Protein AF-A0A1D2J6F0-F1 (afdb_monomer_lite)

Structure (mmCIF, N/CA/C/O backbone):
data_AF-A0A1D2J6F0-F1
#
_entry.id   AF-A0A1D2J6F0-F1
#
loop_
_atom_site.group_PDB
_atom_site.id
_atom_site.type_symbol
_atom_site.label_atom_id
_atom_site.label_alt_id
_atom_site.label_comp_id
_atom_site.label_asym_id
_atom_site.label_entity_id
_atom_site.label_seq_id
_atom_site.pdbx_PDB_ins_code
_atom_site.Cartn_x
_atom_site.Cartn_y
_atom_site.Cartn_z
_atom_site.occupancy
_atom_site.B_iso_or_equiv
_atom_site.auth_seq_id
_atom_site.auth_comp_id
_atom_site.auth_asym_id
_atom_site.auth_atom_id
_atom_site.pdbx_PDB_model_num
ATOM 1 N N . MET A 1 1 ? 64.334 -8.438 -67.319 1.00 46.44 1 MET A N 1
ATOM 2 C CA . MET A 1 1 ? 63.685 -8.018 -66.059 1.00 46.44 1 MET A CA 1
ATOM 3 C C . MET A 1 1 ? 62.854 -6.782 -66.355 1.00 46.44 1 MET A C 1
ATOM 5 O O . MET A 1 1 ? 63.457 -5.747 -66.581 1.00 46.44 1 MET A O 1
ATOM 9 N N . ALA A 1 2 ? 61.527 -6.914 -66.446 1.00 45.44 2 ALA A N 1
ATOM 10 C CA . ALA A 1 2 ? 60.545 -5.828 -66.299 1.00 45.44 2 ALA A CA 1
ATOM 11 C C . ALA A 1 2 ? 59.140 -6.418 -66.525 1.00 45.44 2 ALA A C 1
ATOM 13 O O . ALA A 1 2 ? 58.622 -6.382 -67.635 1.00 45.44 2 ALA A O 1
ATOM 14 N N . ASN A 1 3 ? 58.546 -7.018 -65.487 1.00 43.53 3 ASN A N 1
ATOM 15 C CA . ASN A 1 3 ? 57.115 -7.324 -65.503 1.00 43.53 3 ASN A CA 1
ATOM 16 C C . ASN A 1 3 ? 56.372 -6.041 -65.131 1.00 43.53 3 ASN A C 1
ATOM 18 O O . ASN A 1 3 ? 56.341 -5.643 -63.968 1.00 43.53 3 ASN A O 1
ATOM 22 N N . SER A 1 4 ? 55.797 -5.387 -66.131 1.00 53.38 4 SER A N 1
ATOM 23 C CA . SER A 1 4 ? 54.857 -4.286 -65.970 1.00 53.38 4 SER A CA 1
ATOM 24 C C . SER A 1 4 ? 53.501 -4.828 -65.503 1.00 53.38 4 SER A C 1
ATOM 26 O O . SER A 1 4 ? 52.587 -4.996 -66.306 1.00 53.38 4 SER A O 1
ATOM 28 N N . ASN A 1 5 ? 53.368 -5.117 -64.207 1.00 62.22 5 ASN A N 1
ATOM 29 C CA . ASN A 1 5 ? 52.061 -5.305 -63.575 1.00 62.22 5 ASN A CA 1
ATOM 30 C C . ASN A 1 5 ? 51.515 -3.923 -63.196 1.00 62.22 5 ASN A C 1
ATOM 32 O O . ASN A 1 5 ? 51.721 -3.442 -62.084 1.00 62.22 5 ASN A O 1
ATOM 36 N N . SER A 1 6 ? 50.870 -3.257 -64.156 1.00 55.75 6 SER A N 1
ATOM 37 C CA . SER A 1 6 ? 50.065 -2.067 -63.869 1.00 55.75 6 SER A CA 1
ATOM 38 C C . SER A 1 6 ? 48.822 -2.516 -63.089 1.00 55.75 6 SER A C 1
ATOM 40 O O . SER A 1 6 ? 48.123 -3.407 -63.580 1.00 55.75 6 SER A O 1
ATOM 42 N N . PRO A 1 7 ? 48.551 -1.990 -61.881 1.00 64.50 7 PRO A N 1
ATOM 43 C CA . PRO A 1 7 ? 47.378 -2.392 -61.119 1.00 64.50 7 PRO A CA 1
ATOM 44 C C . PRO A 1 7 ? 46.103 -1.981 -61.862 1.00 64.50 7 PRO A C 1
ATOM 46 O O . PRO A 1 7 ? 46.003 -0.876 -62.398 1.00 64.50 7 PRO A O 1
ATOM 49 N N . ASP A 1 8 ? 45.123 -2.882 -61.908 1.00 75.81 8 ASP A N 1
ATOM 50 C CA . ASP A 1 8 ? 43.825 -2.611 -62.518 1.00 75.81 8 ASP A CA 1
ATOM 51 C C . ASP A 1 8 ? 43.014 -1.674 -61.609 1.00 75.81 8 ASP A C 1
ATOM 53 O O . ASP A 1 8 ? 42.284 -2.088 -60.708 1.00 75.81 8 ASP A O 1
ATOM 57 N N . TYR A 1 9 ? 43.190 -0.371 -61.824 1.00 71.88 9 TYR A N 1
ATOM 58 C CA . TYR A 1 9 ? 42.546 0.689 -61.048 1.00 71.88 9 TYR A CA 1
ATOM 59 C C . TYR A 1 9 ? 41.012 0.625 -61.076 1.00 71.88 9 TYR A C 1
ATOM 61 O O . TYR A 1 9 ? 40.372 1.118 -60.147 1.00 71.88 9 TYR A O 1
ATOM 69 N N . ARG A 1 10 ? 40.404 0.002 -62.098 1.00 73.00 10 ARG A N 1
ATOM 70 C CA . ARG A 1 10 ? 38.947 -0.201 -62.132 1.00 73.00 10 ARG A CA 1
ATOM 71 C C . ARG A 1 10 ? 38.509 -1.265 -61.134 1.00 73.00 10 ARG A C 1
ATOM 73 O O . ARG A 1 10 ? 37.523 -1.051 -60.435 1.00 73.00 10 ARG A O 1
ATOM 80 N N . ALA A 1 11 ? 39.260 -2.359 -61.029 1.00 78.31 11 ALA A N 1
ATOM 81 C CA . ALA A 1 11 ? 39.000 -3.408 -60.048 1.00 78.31 11 ALA A CA 1
ATOM 82 C C . ALA A 1 11 ? 39.156 -2.886 -58.608 1.00 78.31 11 ALA A C 1
ATOM 84 O O . ALA A 1 11 ? 38.308 -3.149 -57.761 1.00 78.31 11 ALA A O 1
ATOM 85 N N . LEU A 1 12 ? 40.179 -2.062 -58.354 1.00 76.56 12 LEU A N 1
ATOM 86 C CA . LEU A 1 12 ? 40.399 -1.433 -57.045 1.00 76.56 12 LEU A CA 1
ATOM 87 C C . LEU A 1 12 ? 39.290 -0.437 -56.661 1.00 76.56 12 LEU A C 1
ATOM 89 O O . LEU A 1 12 ? 38.902 -0.371 -55.499 1.00 76.56 12 LEU A O 1
ATOM 93 N N . SER A 1 13 ? 38.760 0.322 -57.625 1.00 74.44 13 SER A N 1
ATOM 94 C CA . SER A 1 13 ? 37.656 1.262 -57.380 1.00 74.44 13 SER A CA 1
ATOM 95 C C . SER A 1 13 ? 36.335 0.552 -57.069 1.00 74.44 13 SER A C 1
ATOM 97 O O . SER A 1 13 ? 35.588 1.022 -56.216 1.00 74.44 13 SER A O 1
ATOM 99 N N . LEU A 1 14 ? 36.051 -0.565 -57.746 1.00 79.69 14 LEU A N 1
ATOM 100 C CA . LEU A 1 14 ? 34.869 -1.394 -57.485 1.00 79.69 14 LEU A CA 1
ATOM 101 C C . LEU A 1 14 ? 34.936 -2.030 -56.093 1.00 79.69 14 LEU A C 1
ATOM 103 O O . LEU A 1 14 ? 33.969 -1.959 -55.341 1.00 79.69 14 LEU A O 1
ATOM 107 N N . GLN A 1 15 ? 36.103 -2.559 -55.718 1.00 81.50 15 GLN A N 1
ATOM 108 C CA . GLN A 1 15 ? 36.316 -3.125 -54.389 1.00 81.50 15 GLN A CA 1
ATOM 109 C C . GLN A 1 15 ? 36.139 -2.069 -53.282 1.00 81.50 15 GLN A C 1
ATOM 111 O O . GLN A 1 15 ? 35.498 -2.336 -52.269 1.00 81.50 15 GLN A O 1
ATOM 116 N N . ALA A 1 16 ? 36.631 -0.843 -53.492 1.00 81.81 16 ALA A N 1
ATOM 117 C CA . ALA A 1 16 ? 36.462 0.254 -52.538 1.00 81.81 16 ALA A CA 1
ATOM 118 C C . ALA A 1 16 ? 34.993 0.700 -52.374 1.00 81.81 16 ALA A C 1
ATOM 120 O O . ALA A 1 16 ? 34.581 1.050 -51.269 1.00 81.81 16 ALA A O 1
ATOM 121 N N . GLU A 1 17 ? 34.184 0.680 -53.440 1.00 82.19 17 GLU A N 1
ATOM 122 C CA . GLU A 1 17 ? 32.743 0.972 -53.357 1.00 82.19 17 GLU A CA 1
ATOM 123 C C . GLU A 1 17 ? 31.963 -0.123 -52.622 1.00 82.19 17 GLU A C 1
ATOM 125 O O . GLU A 1 17 ? 31.051 0.183 -51.852 1.00 82.19 17 GLU A O 1
ATOM 130 N N . GLU A 1 18 ? 32.311 -1.391 -52.842 1.00 86.25 18 GLU A N 1
ATOM 131 C CA . GLU A 1 18 ? 31.702 -2.524 -52.139 1.00 86.25 18 GLU A CA 1
ATOM 132 C C . GLU A 1 18 ? 32.041 -2.499 -50.644 1.00 86.25 18 GLU A C 1
ATOM 134 O O . GLU A 1 18 ? 31.147 -2.634 -49.806 1.00 86.25 18 GLU A O 1
ATOM 139 N N . GLU A 1 19 ? 33.301 -2.222 -50.299 1.00 84.62 19 GLU A N 1
ATOM 140 C CA . GLU A 1 19 ? 33.740 -2.030 -48.913 1.00 84.62 19 GLU A CA 1
ATOM 141 C C . GLU A 1 19 ? 33.027 -0.841 -48.250 1.00 84.62 19 GLU A C 1
ATOM 143 O O . GLU A 1 19 ? 32.614 -0.932 -47.091 1.00 84.62 19 GLU 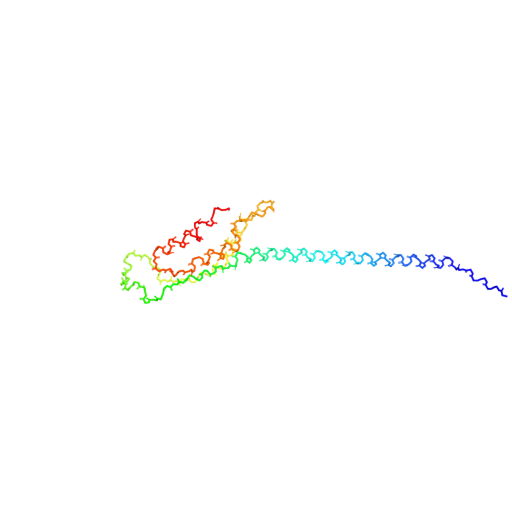A O 1
ATOM 148 N N . TRP A 1 20 ? 32.815 0.256 -48.984 1.00 81.81 20 TRP A N 1
ATOM 149 C CA . TRP A 1 20 ? 32.098 1.424 -48.472 1.00 81.81 20 TRP A CA 1
ATOM 150 C C . TRP A 1 20 ? 30.614 1.135 -48.222 1.00 81.81 20 TRP A C 1
ATOM 152 O O . TRP A 1 20 ? 30.085 1.508 -47.174 1.00 81.81 20 TRP A O 1
ATOM 162 N N . LYS A 1 21 ? 29.950 0.413 -49.134 1.00 86.88 21 LYS A N 1
ATOM 163 C CA . LYS A 1 21 ? 28.554 -0.016 -48.958 1.00 86.88 21 LYS A CA 1
ATOM 164 C C . LYS A 1 21 ? 28.397 -0.961 -47.773 1.00 86.88 21 LYS A C 1
ATOM 166 O O . LYS A 1 21 ? 27.508 -0.753 -46.951 1.00 86.88 21 LYS A O 1
ATOM 171 N N . HIS A 1 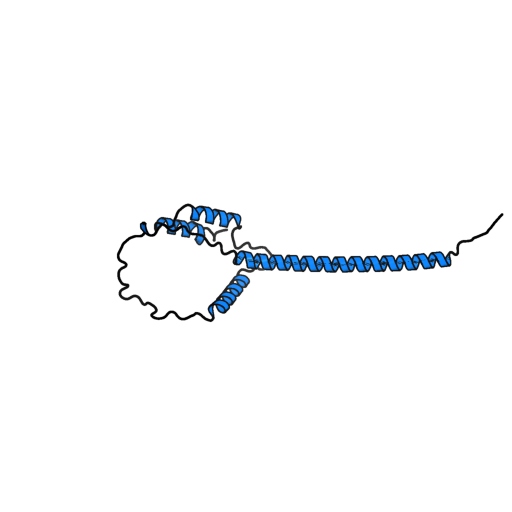22 ? 29.292 -1.937 -47.624 1.00 84.06 22 HIS A N 1
ATOM 172 C CA . HIS A 1 22 ? 29.269 -2.824 -46.463 1.00 84.06 22 HIS A CA 1
ATOM 173 C C . HIS A 1 22 ? 29.545 -2.084 -45.152 1.00 84.06 22 HIS A C 1
ATOM 175 O O . HIS A 1 22 ? 28.887 -2.356 -44.149 1.00 84.06 22 HIS A O 1
ATOM 181 N N . ALA A 1 23 ? 30.461 -1.113 -45.141 1.00 86.06 23 ALA A N 1
ATOM 182 C CA . ALA A 1 23 ? 30.698 -0.280 -43.966 1.00 86.06 23 ALA A CA 1
ATOM 183 C C . ALA A 1 23 ? 29.476 0.590 -43.611 1.00 86.06 23 ALA A C 1
ATOM 185 O O . ALA A 1 23 ? 29.160 0.758 -42.430 1.00 86.06 23 ALA A O 1
ATOM 186 N N . GLU A 1 24 ? 28.759 1.121 -44.607 1.00 90.25 24 GLU A N 1
ATOM 187 C CA . GLU A 1 24 ? 27.529 1.887 -44.385 1.00 90.25 24 GLU A CA 1
ATOM 188 C C . GLU A 1 24 ? 26.389 1.006 -43.847 1.00 90.25 24 GLU A C 1
ATOM 190 O O . GLU A 1 24 ? 25.706 1.403 -42.899 1.00 90.25 24 GLU A O 1
ATOM 195 N N . GLU A 1 25 ? 26.209 -0.199 -44.391 1.00 89.75 25 GLU A N 1
ATOM 196 C CA . GLU A 1 25 ? 25.213 -1.173 -43.923 1.00 89.75 25 GLU A CA 1
ATOM 197 C C . GLU A 1 25 ? 25.487 -1.624 -42.483 1.00 89.75 25 GLU A C 1
ATOM 199 O O . GLU A 1 25 ? 24.577 -1.624 -41.652 1.00 89.75 25 GLU A O 1
ATOM 204 N N . GLN A 1 26 ? 26.749 -1.919 -42.154 1.00 87.38 26 GLN A N 1
ATOM 205 C CA . GLN A 1 26 ? 27.178 -2.242 -40.788 1.00 87.38 26 GLN A CA 1
ATOM 206 C C . GLN A 1 26 ? 26.886 -1.088 -39.822 1.00 87.38 26 GLN A C 1
ATOM 208 O O . GLN A 1 26 ? 26.387 -1.304 -38.716 1.00 87.38 26 GLN A O 1
ATOM 213 N N . ARG A 1 27 ? 27.136 0.158 -40.248 1.00 88.88 27 ARG A N 1
ATOM 214 C CA . ARG A 1 27 ? 26.847 1.346 -39.436 1.00 88.88 27 ARG A CA 1
ATOM 215 C C . ARG A 1 27 ? 25.348 1.523 -39.201 1.00 88.88 27 ARG A C 1
ATOM 217 O O . ARG A 1 27 ? 24.955 1.789 -38.068 1.00 88.88 27 ARG A O 1
ATOM 224 N N . ARG A 1 28 ? 24.513 1.333 -40.229 1.00 90.31 28 ARG A N 1
ATOM 225 C CA . ARG A 1 28 ? 23.046 1.395 -40.093 1.00 90.31 28 ARG A CA 1
ATOM 226 C C . ARG A 1 28 ? 22.518 0.318 -39.151 1.00 90.31 28 ARG A C 1
ATOM 228 O O . ARG A 1 28 ? 21.686 0.620 -38.303 1.00 90.31 28 ARG A O 1
ATOM 235 N N . HIS A 1 29 ? 23.031 -0.906 -39.253 1.00 87.75 29 HIS A N 1
ATOM 236 C CA . HIS A 1 29 ? 22.629 -1.994 -38.364 1.00 87.75 29 HIS A CA 1
ATOM 237 C C . HIS A 1 29 ? 23.040 -1.718 -36.908 1.00 87.75 29 HIS A C 1
ATOM 239 O O . HIS A 1 29 ? 22.264 -1.961 -35.985 1.00 87.75 29 HIS A O 1
ATOM 245 N N . ALA A 1 30 ? 24.238 -1.169 -36.686 1.00 87.44 30 ALA A N 1
ATOM 246 C CA . ALA A 1 30 ? 24.692 -0.776 -35.353 1.00 87.44 30 ALA A CA 1
ATOM 247 C C . ALA A 1 30 ? 23.843 0.363 -34.757 1.00 87.44 30 ALA A C 1
ATOM 249 O O . ALA A 1 30 ? 23.527 0.342 -33.567 1.00 87.44 30 ALA A O 1
ATOM 250 N N . GLU A 1 31 ? 23.445 1.339 -35.574 1.00 91.75 31 GLU A N 1
ATOM 251 C CA . GLU A 1 31 ? 22.586 2.450 -35.157 1.00 91.75 31 GLU A CA 1
ATOM 252 C C . GLU A 1 31 ? 21.160 1.985 -34.825 1.00 91.75 31 GLU A C 1
ATOM 254 O O . GLU A 1 31 ? 20.579 2.418 -33.828 1.00 91.75 31 GLU A O 1
ATOM 259 N N . GLU A 1 32 ? 20.606 1.056 -35.606 1.00 90.88 32 GLU A N 1
ATOM 260 C CA . GLU A 1 32 ? 19.272 0.512 -35.357 1.00 90.88 32 GLU A CA 1
ATOM 261 C C . GLU A 1 32 ? 19.228 -0.346 -34.082 1.00 90.88 32 GLU A C 1
ATOM 263 O O . GLU A 1 32 ? 18.306 -0.205 -33.275 1.00 90.88 32 GLU A O 1
ATOM 268 N N . GLU A 1 33 ? 20.255 -1.165 -33.844 1.00 88.00 33 GLU A N 1
ATOM 269 C CA . GLU A 1 33 ? 20.414 -1.914 -32.593 1.00 88.00 33 GLU A CA 1
ATOM 270 C C . GLU A 1 33 ? 20.601 -0.979 -31.391 1.00 88.00 33 GLU A C 1
ATOM 272 O O . GLU A 1 33 ? 19.993 -1.192 -30.339 1.00 88.00 33 GLU A O 1
ATOM 277 N N . HIS A 1 34 ? 21.371 0.105 -31.547 1.00 88.19 34 HIS A N 1
ATOM 278 C CA . HIS A 1 34 ? 21.510 1.120 -30.504 1.00 88.19 34 HIS A CA 1
ATOM 279 C C . HIS A 1 34 ? 20.164 1.784 -30.184 1.00 88.19 34 HIS A C 1
ATOM 281 O O . HIS A 1 34 ? 19.810 1.918 -29.012 1.00 88.19 34 HIS A O 1
ATOM 287 N N . ARG A 1 35 ? 19.375 2.145 -31.205 1.00 89.62 35 ARG A N 1
ATOM 288 C CA . ARG A 1 35 ? 18.041 2.733 -31.017 1.00 89.62 35 ARG A CA 1
ATOM 289 C C . ARG A 1 35 ? 17.099 1.770 -30.294 1.00 89.62 35 ARG A C 1
ATOM 291 O O . ARG A 1 35 ? 16.451 2.170 -29.330 1.00 89.62 35 ARG A O 1
ATOM 298 N N . ARG A 1 36 ? 17.070 0.493 -30.691 1.00 86.12 36 ARG A N 1
ATOM 299 C CA . ARG A 1 36 ? 16.262 -0.546 -30.024 1.00 86.12 36 ARG A CA 1
ATOM 300 C C . ARG A 1 36 ? 16.688 -0.757 -28.572 1.00 86.12 36 ARG A C 1
ATOM 302 O O . ARG A 1 36 ? 15.838 -0.892 -27.693 1.00 86.12 36 ARG A O 1
ATOM 309 N N . ALA A 1 37 ? 17.991 -0.744 -28.297 1.00 85.62 37 ALA A N 1
ATOM 310 C CA . ALA A 1 37 ? 18.512 -0.846 -26.939 1.00 85.62 37 ALA A CA 1
ATOM 311 C C . ALA A 1 37 ? 18.141 0.377 -26.082 1.00 85.62 37 ALA A C 1
ATOM 313 O O . ALA A 1 37 ? 17.827 0.229 -24.898 1.00 85.62 37 ALA A O 1
ATOM 314 N N . GLU A 1 38 ? 18.146 1.579 -26.662 1.00 87.94 38 GLU A N 1
ATOM 315 C CA . GLU A 1 38 ? 17.749 2.807 -25.975 1.00 87.94 38 GLU A CA 1
ATOM 316 C C . GLU A 1 38 ? 16.242 2.838 -25.684 1.00 87.94 38 GLU A C 1
ATOM 318 O O . GLU A 1 38 ? 15.842 3.122 -24.555 1.00 87.94 38 GLU A O 1
ATOM 323 N N . GLU A 1 39 ? 15.401 2.465 -26.650 1.00 84.88 39 GLU A N 1
ATOM 324 C CA . GLU A 1 39 ? 13.952 2.310 -26.466 1.00 84.88 39 GLU A CA 1
ATOM 325 C C . GLU A 1 39 ? 13.634 1.246 -25.407 1.00 84.88 39 GLU A C 1
ATOM 327 O O . GLU A 1 39 ? 12.837 1.488 -24.500 1.00 84.88 39 GLU A O 1
ATOM 332 N N . GLY A 1 40 ? 14.324 0.101 -25.441 1.00 82.25 40 GLY A N 1
ATOM 333 C CA . GLY A 1 40 ? 14.213 -0.937 -24.416 1.00 82.25 40 GLY A CA 1
ATOM 334 C C . GLY A 1 40 ? 14.630 -0.445 -23.027 1.00 82.25 40 GLY A C 1
ATOM 335 O O . GLY A 1 40 ? 13.969 -0.753 -22.032 1.00 82.25 40 GLY A O 1
ATOM 336 N N . ARG A 1 41 ? 15.685 0.376 -22.937 1.00 80.50 41 ARG A N 1
ATOM 337 C CA . ARG A 1 41 ? 16.094 1.027 -21.682 1.00 80.50 41 ARG A CA 1
ATOM 338 C C . ARG A 1 41 ? 15.046 2.014 -21.184 1.00 80.50 41 ARG A C 1
ATOM 340 O O . ARG A 1 41 ? 14.736 1.964 -19.996 1.00 80.50 41 ARG A O 1
ATOM 347 N N . ARG A 1 42 ? 14.477 2.843 -22.063 1.00 76.81 42 ARG A N 1
ATOM 348 C CA . ARG A 1 42 ? 13.403 3.790 -21.723 1.00 76.81 42 ARG A CA 1
ATOM 349 C C . ARG A 1 42 ? 12.162 3.056 -21.224 1.00 76.81 42 ARG A C 1
ATOM 351 O O . ARG A 1 42 ? 11.680 3.381 -20.146 1.00 76.81 42 ARG A O 1
ATOM 358 N N . HIS A 1 43 ? 11.720 2.002 -21.909 1.00 67.81 43 HIS A N 1
ATOM 359 C CA . HIS A 1 43 ? 10.597 1.174 -21.457 1.00 67.81 43 HIS A CA 1
ATOM 360 C C . HIS A 1 43 ? 10.883 0.454 -20.132 1.00 67.81 43 HIS A C 1
ATOM 362 O O . HIS A 1 43 ? 10.011 0.384 -19.268 1.00 67.81 43 HIS A O 1
ATOM 368 N N . ALA A 1 44 ? 12.101 -0.052 -19.921 1.00 67.81 44 ALA A N 1
ATOM 369 C CA . ALA A 1 44 ? 12.483 -0.677 -18.655 1.00 67.81 44 ALA A CA 1
ATOM 370 C C . ALA A 1 44 ? 12.599 0.340 -17.506 1.00 67.81 44 ALA A C 1
ATOM 372 O O . ALA A 1 44 ? 12.307 0.026 -16.353 1.00 67.81 44 ALA A O 1
ATOM 373 N N . GLU A 1 45 ? 13.058 1.557 -17.781 1.00 68.88 45 GLU A N 1
ATOM 374 C CA . GLU A 1 45 ? 13.120 2.649 -16.810 1.00 68.88 45 GLU A CA 1
ATOM 375 C C . GLU A 1 45 ? 11.726 3.174 -16.465 1.00 68.88 45 GLU A C 1
ATOM 377 O O . GLU A 1 45 ? 11.403 3.318 -15.288 1.00 68.88 45 GLU A O 1
ATOM 382 N N . GLU A 1 46 ? 10.865 3.347 -17.462 1.00 61.75 46 GLU A N 1
ATOM 383 C CA . GLU A 1 46 ? 9.470 3.720 -17.286 1.00 61.75 46 GLU A CA 1
ATOM 384 C C . GLU A 1 46 ? 8.692 2.628 -16.542 1.00 61.75 46 GLU A C 1
ATOM 386 O O . GLU A 1 46 ? 7.995 2.932 -15.575 1.00 61.75 46 GLU A O 1
ATOM 391 N N . GLY A 1 47 ? 8.884 1.352 -16.884 1.00 56.97 47 GLY A N 1
ATOM 392 C CA . GLY A 1 47 ? 8.337 0.213 -16.143 1.00 56.97 47 GLY A CA 1
ATOM 393 C C . GLY A 1 47 ? 8.817 0.182 -14.691 1.00 56.97 47 GLY A C 1
ATOM 394 O O . GLY A 1 47 ? 8.014 0.001 -13.778 1.00 56.97 47 GLY A O 1
ATOM 395 N N . ARG A 1 48 ? 10.103 0.469 -14.440 1.00 57.12 48 ARG A N 1
ATOM 396 C CA . ARG A 1 48 ? 10.641 0.631 -13.078 1.00 57.12 48 ARG A CA 1
ATOM 397 C C . ARG A 1 48 ? 10.072 1.853 -12.363 1.00 57.12 48 ARG A C 1
ATOM 399 O O . ARG A 1 48 ? 9.887 1.790 -11.153 1.00 57.12 48 ARG A O 1
ATOM 406 N N . ARG A 1 49 ? 9.767 2.948 -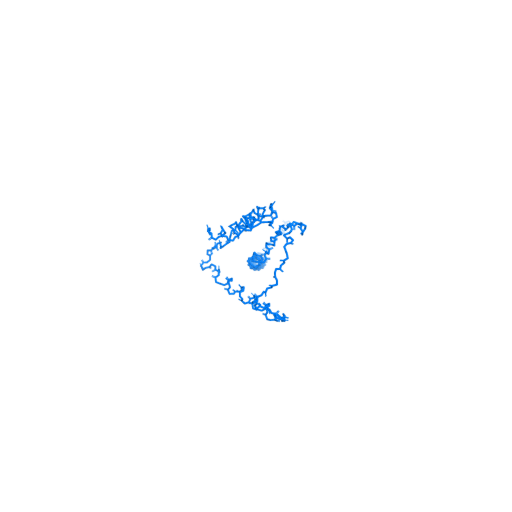13.061 1.00 55.22 49 ARG A N 1
ATOM 407 C CA . ARG A 1 49 ? 9.144 4.150 -12.483 1.00 55.22 49 ARG A CA 1
ATOM 408 C C . ARG A 1 49 ? 7.683 3.898 -12.112 1.00 55.22 49 ARG A C 1
ATOM 410 O O . ARG A 1 49 ? 7.271 4.277 -11.020 1.00 55.22 49 ARG A O 1
ATOM 417 N N . HIS A 1 50 ? 6.934 3.195 -12.960 1.00 48.78 50 HIS A N 1
ATOM 418 C CA . HIS A 1 50 ? 5.574 2.732 -12.668 1.00 48.78 50 HIS A CA 1
ATOM 419 C C . HIS A 1 50 ? 5.563 1.707 -11.529 1.00 48.78 50 HIS A C 1
ATOM 421 O O . HIS A 1 50 ? 4.746 1.815 -10.617 1.00 48.78 50 HIS A O 1
ATOM 427 N N . GLN A 1 51 ? 6.520 0.774 -11.512 1.00 42.62 51 GLN A N 1
ATOM 428 C CA . GLN A 1 51 ? 6.675 -0.190 -10.427 1.00 42.62 51 GLN A CA 1
ATOM 429 C C . GLN A 1 51 ? 7.084 0.484 -9.117 1.00 42.62 51 GLN A C 1
ATOM 431 O O . GLN A 1 51 ? 6.550 0.114 -8.086 1.00 42.62 51 GLN A O 1
ATOM 436 N N . ARG A 1 52 ? 7.968 1.492 -9.124 1.00 49.09 52 ARG A N 1
ATOM 437 C CA . ARG A 1 52 ? 8.297 2.283 -7.924 1.00 49.09 52 ARG A CA 1
ATOM 438 C C . ARG A 1 52 ? 7.096 3.083 -7.433 1.00 49.09 52 ARG A C 1
ATOM 440 O O . ARG A 1 52 ? 6.821 3.047 -6.247 1.00 49.09 52 ARG A O 1
ATOM 447 N N . ARG A 1 53 ? 6.325 3.712 -8.327 1.00 46.16 53 ARG A N 1
ATOM 448 C CA . ARG A 1 53 ? 5.076 4.400 -7.954 1.00 46.16 53 ARG A CA 1
ATOM 449 C C . ARG A 1 53 ? 4.038 3.443 -7.362 1.00 46.16 53 ARG A C 1
ATOM 451 O O . ARG A 1 53 ? 3.413 3.794 -6.376 1.00 46.16 53 ARG A O 1
ATOM 458 N N . GLY A 1 54 ? 3.873 2.237 -7.908 1.00 37.44 54 GLY A N 1
ATOM 459 C CA . GLY A 1 54 ? 2.966 1.227 -7.346 1.00 37.44 54 GLY A CA 1
ATOM 460 C C . GLY A 1 54 ? 3.492 0.573 -6.061 1.00 37.44 54 GLY A C 1
ATOM 461 O O . GLY A 1 54 ? 2.733 0.340 -5.125 1.00 37.44 54 GLY A O 1
ATOM 462 N N . ALA A 1 55 ? 4.798 0.315 -5.984 1.00 39.31 55 ALA A N 1
ATOM 463 C CA . ALA A 1 55 ? 5.446 -0.326 -4.842 1.00 39.31 55 ALA A CA 1
ATOM 464 C C . ALA A 1 55 ? 5.712 0.633 -3.674 1.00 39.31 55 ALA A C 1
ATOM 466 O O . ALA A 1 55 ? 5.809 0.158 -2.550 1.00 39.31 55 ALA A O 1
ATOM 467 N N . ASP A 1 56 ? 5.791 1.949 -3.893 1.00 45.09 56 ASP A N 1
ATOM 468 C CA . ASP A 1 56 ? 5.859 2.926 -2.798 1.00 45.09 56 ASP A CA 1
ATOM 469 C C . ASP A 1 56 ? 4.500 3.094 -2.109 1.00 45.09 56 ASP A C 1
ATOM 471 O O . ASP A 1 56 ? 4.464 3.301 -0.899 1.00 45.09 56 ASP A O 1
ATOM 475 N N . VAL A 1 57 ? 3.378 2.909 -2.818 1.00 45.03 57 VAL A N 1
ATOM 476 C CA . VAL A 1 57 ? 2.048 2.927 -2.176 1.00 45.03 57 VAL A CA 1
ATOM 477 C C . VAL A 1 57 ? 1.710 1.573 -1.527 1.00 45.03 57 VAL A C 1
ATOM 479 O O . VAL A 1 57 ? 0.951 1.518 -0.562 1.00 45.03 57 VAL A O 1
ATOM 482 N N . GLN A 1 58 ? 2.315 0.475 -1.997 1.00 40.84 58 GLN A N 1
ATOM 483 C CA . GLN A 1 58 ? 2.181 -0.870 -1.412 1.00 40.84 58 GLN A CA 1
ATOM 484 C C . GLN A 1 58 ? 3.388 -1.339 -0.600 1.00 40.84 58 GLN A C 1
ATOM 486 O O . GLN A 1 58 ? 3.459 -2.509 -0.216 1.00 40.84 58 GLN A O 1
ATOM 491 N N . ARG A 1 59 ? 4.317 -0.453 -0.235 1.00 43.88 59 ARG A N 1
ATOM 492 C CA . ARG A 1 59 ? 5.161 -0.729 0.922 1.00 43.88 59 ARG A CA 1
ATOM 493 C C . ARG A 1 59 ? 4.270 -0.474 2.117 1.00 43.88 59 ARG A C 1
ATOM 495 O O . ARG A 1 59 ? 4.300 0.600 2.704 1.00 43.88 59 ARG A O 1
ATOM 502 N N . THR A 1 60 ? 3.440 -1.464 2.444 1.00 42.50 60 THR A N 1
ATOM 503 C CA . THR A 1 60 ? 2.727 -1.529 3.710 1.00 42.50 60 THR A CA 1
ATOM 504 C C . THR A 1 60 ? 3.801 -1.392 4.775 1.00 42.50 60 THR A C 1
ATOM 506 O O . THR A 1 60 ? 4.475 -2.368 5.122 1.00 42.50 60 THR A O 1
ATOM 509 N N . VAL A 1 61 ? 4.019 -0.165 5.256 1.00 43.41 61 VAL A N 1
ATOM 510 C CA . VAL A 1 61 ? 4.768 0.095 6.475 1.00 43.41 61 VAL A CA 1
ATOM 511 C C . VAL A 1 61 ? 3.879 -0.503 7.542 1.00 43.41 61 VAL A C 1
ATOM 513 O O . VAL A 1 61 ? 2.990 0.130 8.101 1.00 43.41 61 VAL A O 1
ATOM 516 N N . THR A 1 62 ? 4.020 -1.813 7.701 1.00 44.81 62 THR A N 1
ATOM 517 C CA . THR A 1 62 ? 3.272 -2.579 8.670 1.00 44.81 62 THR A CA 1
ATOM 518 C C . THR A 1 62 ? 3.928 -2.195 9.975 1.00 44.81 62 THR A C 1
ATOM 520 O O . THR A 1 62 ? 4.933 -2.790 10.371 1.00 44.81 62 THR A O 1
ATOM 523 N N . TYR A 1 63 ? 3.437 -1.117 10.584 1.00 52.94 63 TYR A N 1
ATOM 524 C CA . TYR A 1 63 ? 3.870 -0.703 11.902 1.00 52.94 63 TYR A CA 1
ATOM 525 C C . TYR A 1 63 ? 3.589 -1.886 12.822 1.00 52.94 63 TYR A C 1
ATOM 527 O O . TYR A 1 63 ? 2.443 -2.165 13.175 1.00 52.94 63 TYR A O 1
ATOM 535 N N . LYS A 1 64 ? 4.634 -2.636 13.180 1.00 58.84 64 LYS A N 1
ATOM 536 C CA . LYS A 1 64 ? 4.543 -3.615 14.259 1.00 58.84 64 LYS A CA 1
ATOM 537 C C . LYS A 1 64 ? 4.463 -2.809 15.544 1.00 58.84 64 LYS A C 1
ATOM 539 O O . LYS A 1 64 ? 5.476 -2.554 16.190 1.00 58.84 64 LYS A O 1
ATOM 544 N N . LEU A 1 65 ? 3.258 -2.336 15.848 1.00 63.09 65 LEU A N 1
ATOM 545 C CA . LEU A 1 65 ? 2.948 -1.674 17.101 1.00 63.09 65 LEU A CA 1
ATOM 546 C C . LEU A 1 65 ? 3.100 -2.727 18.201 1.00 63.09 65 LEU A C 1
ATOM 548 O O . LEU A 1 65 ? 2.385 -3.734 18.187 1.00 63.09 65 LEU A O 1
ATOM 552 N N . PRO A 1 66 ? 4.068 -2.567 19.116 1.00 69.69 66 PRO A N 1
ATOM 553 C CA . PRO A 1 66 ? 4.188 -3.495 20.216 1.00 69.69 66 PRO A CA 1
ATOM 554 C C . PRO A 1 66 ? 2.981 -3.282 21.128 1.00 69.69 66 PRO A C 1
ATOM 556 O O . PRO A 1 66 ? 2.722 -2.173 21.584 1.00 69.69 66 PRO A O 1
ATOM 559 N N . PHE A 1 67 ? 2.239 -4.345 21.410 1.00 72.50 67 PHE A N 1
ATOM 560 C CA . PHE A 1 67 ? 1.203 -4.316 22.435 1.00 72.50 67 PHE A CA 1
ATOM 561 C C . PHE A 1 67 ? 1.735 -4.960 23.720 1.00 72.50 67 PHE A C 1
ATOM 563 O O . PHE A 1 67 ? 2.537 -5.901 23.661 1.00 72.50 67 PHE A O 1
ATOM 570 N N . PRO A 1 68 ? 1.331 -4.469 24.902 1.00 74.19 68 PRO A N 1
ATOM 571 C CA . PRO A 1 68 ? 1.649 -5.120 26.161 1.00 74.19 68 PRO A CA 1
ATOM 572 C C . PRO A 1 68 ? 1.134 -6.557 26.192 1.00 74.19 68 PRO A C 1
ATOM 574 O O . PRO A 1 68 ? 0.139 -6.904 25.559 1.00 74.19 68 PRO A O 1
ATOM 577 N N . LYS A 1 69 ? 1.780 -7.392 27.010 1.00 80.25 69 LYS A N 1
ATOM 578 C CA . LYS A 1 69 ? 1.270 -8.733 27.309 1.00 80.25 69 LYS A CA 1
ATOM 579 C C . LYS A 1 69 ? -0.168 -8.631 27.846 1.00 80.25 69 LYS A C 1
ATOM 581 O O . LYS A 1 69 ? -0.425 -7.736 28.656 1.00 80.25 69 LYS A O 1
ATOM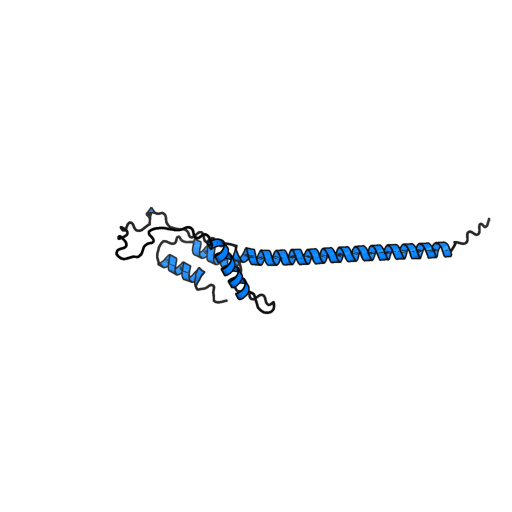 586 N N . PRO A 1 70 ? -1.061 -9.582 27.515 1.00 74.12 70 PRO A N 1
ATOM 587 C CA . PRO A 1 70 ? -2.441 -9.593 28.011 1.00 74.12 70 PRO A CA 1
ATOM 588 C C . PRO A 1 70 ? -2.560 -9.488 29.539 1.00 74.12 70 PRO A C 1
ATOM 590 O O . PRO A 1 70 ? -3.536 -8.953 30.051 1.00 74.12 70 PRO A O 1
ATOM 593 N N . SER A 1 71 ? -1.537 -9.925 30.285 1.00 75.06 71 SER A N 1
ATOM 594 C CA . SER A 1 71 ? -1.460 -9.801 31.746 1.00 75.06 71 SER A CA 1
ATOM 595 C C . SER A 1 71 ? -1.450 -8.360 32.274 1.00 75.06 71 SER A C 1
ATOM 597 O O . SER A 1 71 ? -1.729 -8.160 33.454 1.00 75.06 71 SER A O 1
ATOM 599 N N . ARG A 1 72 ? -1.135 -7.370 31.428 1.00 71.81 72 ARG A N 1
ATOM 600 C CA . ARG A 1 72 ? -1.167 -5.932 31.746 1.00 71.81 72 ARG A CA 1
ATOM 601 C C . ARG A 1 72 ? -2.446 -5.241 31.268 1.00 71.81 72 ARG A C 1
ATOM 603 O O . ARG A 1 72 ? -2.574 -4.036 31.451 1.00 71.81 72 ARG A O 1
ATOM 610 N N . SER A 1 73 ? -3.359 -5.981 30.640 1.00 72.12 73 SER A N 1
ATOM 611 C CA . SER A 1 73 ? -4.660 -5.456 30.238 1.00 72.12 73 SER A CA 1
ATOM 612 C C . SER A 1 73 ? -5.528 -5.196 31.470 1.00 72.12 73 SER A C 1
ATOM 614 O O . SER A 1 73 ? -5.417 -5.887 32.489 1.00 72.12 73 SER A O 1
ATOM 616 N N . THR A 1 74 ? -6.399 -4.195 31.387 1.00 76.19 74 THR A N 1
ATOM 617 C CA . THR A 1 74 ? -7.389 -3.928 32.424 1.00 76.19 74 THR A CA 1
ATOM 618 C C . THR A 1 74 ? -8.322 -5.132 32.533 1.00 76.19 74 THR A C 1
ATOM 620 O O . THR A 1 74 ? -9.063 -5.461 31.614 1.00 76.19 74 THR A O 1
ATOM 623 N N . LYS A 1 75 ? -8.317 -5.807 33.687 1.00 72.94 75 LYS A N 1
ATOM 624 C CA . LYS A 1 75 ? -9.224 -6.937 33.968 1.00 72.94 75 LYS A CA 1
ATOM 625 C C . LYS A 1 75 ? -10.651 -6.485 34.311 1.00 72.94 75 LYS A C 1
ATOM 627 O O . LYS A 1 75 ? -11.353 -7.160 35.058 1.00 72.94 75 LYS A O 1
ATOM 632 N N . GLY A 1 76 ? -11.065 -5.320 33.817 1.00 70.56 76 GLY A N 1
ATOM 633 C CA . GLY A 1 76 ? -12.419 -4.824 34.013 1.00 70.56 76 GLY A CA 1
ATOM 634 C C . GLY A 1 76 ? -13.399 -5.705 33.250 1.00 70.56 76 GLY A C 1
ATOM 635 O O . GLY A 1 76 ? -13.161 -6.034 32.089 1.00 70.56 76 GLY A O 1
ATOM 636 N N . ALA A 1 77 ? -14.500 -6.091 33.892 1.00 77.19 77 ALA A N 1
ATOM 637 C CA . ALA A 1 77 ? -15.592 -6.735 33.180 1.00 77.19 77 ALA A CA 1
ATOM 638 C C . ALA A 1 77 ? -16.106 -5.758 32.115 1.00 77.19 77 ALA A C 1
ATOM 640 O O . ALA A 1 77 ? -16.575 -4.665 32.444 1.00 77.19 77 ALA A O 1
ATOM 641 N N . ILE A 1 78 ? -15.988 -6.138 30.840 1.00 73.25 78 ILE A N 1
ATOM 642 C CA . ILE A 1 78 ? -16.573 -5.376 29.737 1.00 73.25 78 ILE A CA 1
ATOM 643 C C . ILE A 1 78 ? -18.075 -5.360 29.998 1.00 73.25 78 ILE A C 1
ATOM 645 O O . ILE A 1 78 ? -18.721 -6.410 29.976 1.00 73.25 78 ILE A O 1
ATOM 649 N N . GLN A 1 79 ? -18.625 -4.184 30.303 1.00 75.69 79 GLN A N 1
ATOM 650 C CA . G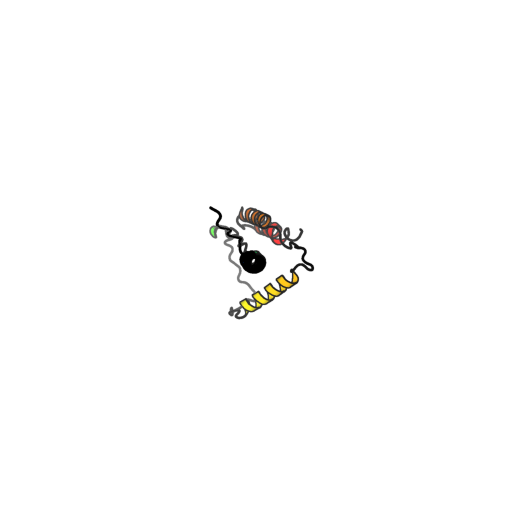LN A 1 79 ? -20.062 -4.083 30.499 1.00 75.69 79 GLN A CA 1
ATOM 651 C C . GLN A 1 79 ? -20.766 -4.504 29.207 1.00 75.69 79 GLN A C 1
ATOM 653 O O . GLN A 1 79 ? -20.324 -4.108 28.121 1.00 75.69 79 GLN A O 1
ATOM 658 N N . PRO A 1 80 ? -21.847 -5.298 29.298 1.00 71.62 80 PRO A N 1
ATOM 659 C CA . PRO A 1 80 ? -22.596 -5.681 28.119 1.00 71.62 80 PRO A CA 1
ATOM 660 C C . PRO A 1 80 ? -23.029 -4.405 27.388 1.00 71.62 80 PRO A C 1
ATOM 662 O O . PRO A 1 80 ? -23.495 -3.462 28.039 1.00 71.62 80 PRO A O 1
ATOM 665 N N . PRO A 1 81 ? -22.854 -4.334 26.059 1.00 71.06 81 PRO A N 1
ATOM 666 C CA . PRO A 1 81 ? -23.186 -3.150 25.286 1.00 71.06 81 PRO A CA 1
ATOM 667 C C . PRO A 1 81 ? -24.710 -2.944 25.275 1.00 71.06 81 PRO A C 1
ATOM 669 O O . PRO A 1 81 ? -25.404 -3.363 24.354 1.00 71.06 81 PRO A O 1
ATOM 672 N N . LYS A 1 82 ? -25.260 -2.313 26.318 1.00 77.75 82 LYS A N 1
ATOM 673 C CA . LYS A 1 82 ? -26.677 -1.939 26.378 1.00 77.75 82 LYS A CA 1
ATOM 674 C C . LYS A 1 82 ? -26.964 -0.894 25.299 1.00 77.75 82 LYS A C 1
ATOM 676 O O . LYS A 1 82 ? -26.306 0.140 25.252 1.00 77.75 82 LYS A O 1
ATOM 681 N N . GLY A 1 83 ? -27.944 -1.176 24.440 1.00 78.88 83 GLY A N 1
ATOM 682 C CA . GLY A 1 83 ? -28.452 -0.231 23.440 1.00 78.88 83 GLY A CA 1
ATOM 683 C C . GLY A 1 83 ? -27.526 0.052 22.252 1.00 78.88 83 GLY A C 1
ATOM 684 O O . GLY A 1 83 ? -27.811 0.968 21.487 1.00 78.88 83 GLY A O 1
ATOM 685 N N . LYS A 1 84 ? -26.431 -0.699 22.068 1.00 79.31 84 LYS A N 1
ATOM 686 C CA . LYS A 1 84 ? -25.580 -0.542 20.879 1.00 79.31 84 LYS A CA 1
ATOM 687 C C . LYS A 1 84 ? -26.085 -1.447 19.762 1.00 79.31 84 LYS A C 1
ATOM 689 O O . LYS A 1 84 ? -26.302 -2.636 19.985 1.00 79.31 84 LYS A O 1
ATOM 694 N N . TYR A 1 85 ? -26.224 -0.900 18.560 1.00 77.62 85 TYR A N 1
ATOM 695 C CA . TYR A 1 85 ? -26.445 -1.703 17.364 1.00 77.62 85 TYR A CA 1
ATOM 696 C C . TYR A 1 85 ? -25.199 -2.546 17.102 1.00 77.62 85 TYR A C 1
ATOM 698 O O . TYR A 1 85 ? -24.107 -2.005 16.934 1.00 77.62 85 TYR A O 1
ATOM 706 N N . PHE A 1 86 ? -25.358 -3.867 17.087 1.00 73.12 86 PHE A N 1
ATOM 707 C CA . PHE A 1 86 ? -24.300 -4.785 16.688 1.00 73.12 86 PHE A CA 1
ATOM 708 C C . PHE A 1 86 ? -24.792 -5.654 15.527 1.00 73.12 86 PHE A C 1
ATOM 710 O O . PHE A 1 86 ? -25.936 -6.121 15.548 1.00 73.12 86 PHE A O 1
ATOM 717 N N . PRO A 1 87 ? -23.963 -5.866 14.493 1.00 82.94 87 PRO A N 1
ATOM 718 C CA . PRO A 1 87 ? -24.335 -6.729 13.387 1.00 82.94 87 PRO A CA 1
ATOM 719 C C . PRO A 1 87 ? -24.495 -8.166 13.891 1.00 82.94 87 PRO A C 1
ATOM 721 O O . PRO A 1 87 ? -23.603 -8.729 14.521 1.00 82.94 87 PRO A O 1
ATOM 724 N N . THR A 1 88 ? -25.646 -8.773 13.608 1.00 83.69 88 THR A N 1
ATOM 725 C CA . THR A 1 88 ? -25.949 -10.167 13.983 1.00 83.69 88 THR A CA 1
ATOM 726 C C . THR A 1 88 ? -25.357 -11.171 12.997 1.00 83.69 88 THR A C 1
ATOM 728 O O . THR A 1 88 ? -25.271 -12.361 13.288 1.00 83.69 88 THR A O 1
ATOM 731 N N . LYS A 1 89 ? -24.975 -10.696 11.808 1.00 85.75 89 LYS A N 1
ATOM 732 C CA . LYS A 1 89 ? -24.366 -11.477 10.735 1.00 85.75 89 LYS A CA 1
ATOM 733 C C . LYS A 1 89 ? -23.288 -10.631 10.075 1.00 85.75 89 LYS A C 1
ATOM 735 O O . LYS A 1 89 ? -23.534 -9.476 9.734 1.00 85.75 89 LYS A O 1
ATOM 740 N N . LEU A 1 90 ? -22.114 -11.219 9.890 1.00 86.81 90 LEU A N 1
ATOM 741 C CA . LEU A 1 90 ? -21.064 -10.663 9.047 1.00 86.81 90 LEU A CA 1
ATOM 742 C C . LEU A 1 90 ? -21.186 -11.331 7.680 1.00 86.81 90 LEU A C 1
ATOM 744 O O . LEU A 1 90 ? -21.149 -12.557 7.591 1.00 86.81 90 LEU A O 1
ATOM 748 N N . LEU A 1 91 ? -21.391 -10.534 6.634 1.00 87.31 91 LEU A N 1
ATOM 749 C CA . LEU A 1 91 ? -21.472 -11.031 5.264 1.00 87.31 91 LEU A CA 1
ATOM 750 C C . LEU A 1 91 ? -20.136 -10.796 4.551 1.00 87.31 91 LEU A C 1
ATOM 752 O O . LEU A 1 91 ? -19.515 -9.753 4.774 1.00 87.31 91 LEU A O 1
ATOM 756 N N . PRO A 1 92 ? -19.687 -11.730 3.694 1.00 86.25 92 PRO A N 1
ATOM 757 C CA . PRO A 1 92 ? -18.516 -11.515 2.858 1.00 86.25 92 PRO A CA 1
ATOM 758 C C . PRO A 1 92 ? -18.707 -10.287 1.970 1.00 86.25 92 PRO A C 1
ATOM 760 O O . PRO A 1 92 ? -19.701 -10.177 1.250 1.00 86.25 92 PRO A O 1
ATOM 763 N N . TRP A 1 93 ? -17.738 -9.378 2.001 1.00 88.75 93 TRP A N 1
ATOM 764 C CA . TRP A 1 93 ? -17.730 -8.223 1.116 1.00 88.75 93 TRP A CA 1
ATOM 765 C C . TRP A 1 93 ? -17.103 -8.620 -0.227 1.00 88.75 93 TRP A C 1
ATOM 767 O O . TRP A 1 93 ? -15.901 -8.486 -0.442 1.00 88.75 93 TRP A O 1
ATOM 777 N N . VAL A 1 94 ? -17.932 -9.169 -1.116 1.00 93.00 94 VAL A N 1
ATOM 778 C CA . VAL A 1 94 ? -17.492 -9.852 -2.348 1.00 93.00 94 VAL A CA 1
ATOM 779 C C . VAL A 1 94 ? -16.820 -8.911 -3.355 1.00 93.00 94 VAL A C 1
ATOM 781 O O . VAL A 1 94 ? -15.868 -9.293 -4.025 1.00 93.00 94 VAL A O 1
ATOM 784 N N . ASP A 1 95 ? -17.290 -7.669 -3.439 1.00 92.31 95 ASP A N 1
ATOM 785 C CA . ASP A 1 95 ? -16.790 -6.622 -4.334 1.00 92.31 95 ASP A CA 1
ATOM 786 C C . ASP A 1 95 ? -15.697 -5.745 -3.699 1.00 92.31 95 ASP A C 1
ATOM 788 O O . ASP A 1 95 ? -15.235 -4.793 -4.330 1.00 92.31 95 ASP A O 1
ATOM 792 N N . LEU A 1 96 ? -15.249 -6.059 -2.475 1.00 87.88 96 LEU A N 1
ATOM 793 C CA . LEU A 1 96 ? -14.215 -5.292 -1.774 1.00 87.88 96 LEU A CA 1
ATOM 794 C C . LEU A 1 96 ? -12.926 -5.135 -2.597 1.00 87.88 96 LEU A C 1
ATOM 796 O O . LEU A 1 96 ? -12.447 -4.005 -2.680 1.00 87.88 96 LEU A O 1
ATOM 800 N N . PRO A 1 97 ? -12.365 -6.184 -3.240 1.00 86.12 97 PRO A N 1
ATOM 801 C CA . PRO A 1 97 ? -11.116 -6.030 -3.985 1.00 86.12 97 PRO A CA 1
ATOM 802 C C . PRO A 1 97 ? -11.254 -5.067 -5.168 1.00 86.12 97 PRO A C 1
ATOM 804 O O . PRO A 1 97 ? -10.383 -4.228 -5.383 1.00 86.12 97 PRO A O 1
ATOM 807 N N . ALA A 1 98 ? -12.370 -5.155 -5.899 1.00 87.31 98 ALA A N 1
ATOM 808 C CA . ALA A 1 98 ? -12.655 -4.275 -7.028 1.00 87.31 98 ALA A CA 1
ATOM 809 C C . ALA A 1 98 ? -12.841 -2.824 -6.558 1.00 87.31 98 ALA A C 1
ATOM 811 O O . ALA A 1 98 ? -12.150 -1.929 -7.034 1.00 87.31 98 ALA A O 1
ATOM 812 N N . LYS A 1 99 ? -13.670 -2.600 -5.530 1.00 89.44 99 LYS A N 1
ATOM 813 C CA . LYS A 1 99 ? -13.874 -1.264 -4.946 1.00 89.44 99 LYS A CA 1
ATOM 814 C C . LYS A 1 99 ? -12.594 -0.657 -4.385 1.00 89.44 99 LYS A C 1
ATOM 816 O O . LYS A 1 99 ? -12.355 0.535 -4.553 1.00 89.44 99 LYS A O 1
ATOM 821 N N . GLN A 1 100 ? -11.768 -1.458 -3.716 1.00 86.94 100 GLN A N 1
ATOM 822 C CA . GLN A 1 100 ? -10.486 -1.001 -3.191 1.00 86.94 100 GLN A CA 1
ATOM 823 C C . GLN A 1 100 ? -9.559 -0.558 -4.325 1.00 86.94 100 GLN A C 1
ATOM 825 O O . GLN A 1 100 ? -8.905 0.477 -4.204 1.00 86.94 100 GLN A O 1
ATOM 830 N N . HIS A 1 101 ? -9.523 -1.312 -5.425 1.00 83.19 101 HIS A N 1
ATOM 831 C CA . HIS A 1 101 ? -8.736 -0.962 -6.602 1.00 83.19 101 HIS A CA 1
ATOM 832 C C . HIS A 1 101 ? -9.231 0.323 -7.282 1.00 83.19 101 HIS A C 1
ATOM 834 O O . HIS A 1 101 ? -8.414 1.180 -7.627 1.00 83.19 101 HIS A O 1
ATOM 840 N N . ASP A 1 102 ? -10.546 0.496 -7.413 1.00 89.62 102 ASP A N 1
ATOM 841 C CA . ASP A 1 102 ? -11.148 1.692 -8.011 1.00 89.62 102 ASP A CA 1
ATOM 842 C C . ASP A 1 102 ? -10.842 2.947 -7.184 1.00 89.62 102 ASP A C 1
ATOM 844 O O . ASP A 1 102 ? -10.382 3.959 -7.719 1.00 89.62 102 ASP A O 1
ATOM 848 N N . ILE A 1 103 ? -11.023 2.866 -5.860 1.00 88.94 103 ILE A N 1
ATOM 849 C CA . ILE A 1 103 ? -10.705 3.961 -4.933 1.00 88.94 103 ILE A CA 1
ATOM 850 C C . ILE A 1 103 ? -9.216 4.292 -5.005 1.00 88.94 103 ILE A C 1
ATOM 852 O O . ILE A 1 103 ? -8.851 5.457 -5.151 1.00 88.94 103 ILE A O 1
ATOM 856 N N . TYR A 1 104 ? -8.355 3.275 -4.935 1.00 79.62 104 TYR A N 1
ATOM 857 C CA . TYR A 1 104 ? -6.910 3.447 -5.030 1.00 79.62 104 TYR A CA 1
ATOM 858 C C . TYR A 1 104 ? -6.517 4.180 -6.318 1.00 79.62 104 TYR A C 1
ATOM 860 O O . TYR A 1 104 ? -5.805 5.180 -6.269 1.00 79.62 104 TYR A O 1
ATOM 868 N N . THR A 1 105 ? -7.031 3.726 -7.462 1.00 82.38 105 THR A N 1
ATOM 869 C CA . THR A 1 105 ? -6.736 4.319 -8.772 1.00 82.38 105 THR A CA 1
ATOM 870 C C . THR A 1 105 ? -7.217 5.765 -8.841 1.00 82.38 105 THR A C 1
ATOM 872 O O . THR A 1 105 ? -6.476 6.640 -9.287 1.00 82.38 105 THR A O 1
ATOM 875 N N . SER A 1 106 ? -8.420 6.047 -8.332 1.00 86.56 106 SER A N 1
ATOM 876 C CA . SER A 1 106 ? -8.949 7.410 -8.245 1.00 86.56 106 SER A CA 1
ATOM 877 C C . SER A 1 106 ? -8.058 8.324 -7.400 1.00 86.56 106 SER A C 1
ATOM 879 O O . SER A 1 106 ? -7.783 9.452 -7.806 1.00 86.56 106 SER A O 1
ATOM 881 N N . VAL A 1 107 ? -7.589 7.851 -6.242 1.00 81.56 107 VAL A N 1
ATOM 882 C CA . VAL A 1 107 ? -6.693 8.612 -5.359 1.00 81.56 107 VAL A CA 1
ATOM 883 C C . VAL A 1 107 ? -5.344 8.849 -6.033 1.00 81.56 107 VAL A C 1
ATOM 885 O O . VAL A 1 107 ? -4.857 9.975 -6.032 1.00 81.56 107 VAL A O 1
ATOM 888 N N . CYS A 1 108 ? -4.755 7.830 -6.663 1.00 75.25 108 CYS A N 1
ATOM 889 C CA . CYS A 1 108 ? -3.498 7.975 -7.394 1.00 75.25 108 CYS A CA 1
ATOM 890 C C . CYS A 1 108 ? -3.608 8.972 -8.551 1.00 75.25 108 CYS A C 1
ATOM 892 O O . CYS A 1 108 ? -2.694 9.767 -8.742 1.00 75.25 108 CYS A O 1
ATOM 894 N N . ASN A 1 109 ? -4.715 8.956 -9.296 1.00 81.19 109 ASN A N 1
ATOM 895 C CA . ASN A 1 109 ? -4.957 9.911 -10.377 1.00 81.19 109 ASN A CA 1
ATOM 896 C C . ASN A 1 109 ? -5.134 11.339 -9.847 1.00 81.19 109 ASN A C 1
ATOM 898 O O . ASN A 1 109 ? -4.628 12.276 -10.453 1.00 81.19 109 ASN A O 1
ATOM 902 N N . TYR A 1 110 ? -5.818 11.504 -8.713 1.00 79.94 110 TYR A N 1
ATOM 903 C CA . TYR A 1 110 ? -5.997 12.806 -8.068 1.00 79.94 110 TYR A CA 1
ATOM 904 C C . TYR A 1 110 ? -4.683 13.376 -7.517 1.00 79.94 110 TYR A C 1
ATOM 906 O O . TYR A 1 110 ? -4.403 14.560 -7.675 1.00 79.94 110 TYR A O 1
ATOM 914 N N . LEU A 1 111 ? -3.867 12.529 -6.886 1.00 73.69 111 LEU A N 1
ATOM 915 C CA . LEU A 1 111 ? -2.567 12.904 -6.323 1.00 73.69 111 LEU A CA 1
ATOM 916 C C . LEU A 1 111 ? -1.447 12.942 -7.374 1.00 73.69 111 LEU A C 1
ATOM 918 O O . LEU A 1 111 ? -0.308 13.277 -7.043 1.00 73.69 111 LEU A O 1
ATOM 922 N N . ALA A 1 112 ? -1.731 12.578 -8.628 1.00 69.38 112 ALA A N 1
ATOM 923 C CA . ALA A 1 112 ? -0.744 12.636 -9.691 1.00 69.38 112 ALA A CA 1
ATOM 924 C C . ALA A 1 112 ? -0.333 14.101 -9.925 1.00 69.38 112 ALA A C 1
ATOM 926 O O . ALA A 1 112 ? -1.195 14.962 -10.106 1.00 69.38 112 ALA A O 1
ATOM 927 N N . PRO A 1 113 ? 0.972 14.414 -9.947 1.00 63.66 113 PRO A N 1
ATOM 928 C CA . PRO A 1 113 ? 1.417 15.787 -10.116 1.00 63.66 113 PRO A CA 1
ATOM 929 C C . PRO A 1 113 ? 1.005 16.338 -11.484 1.00 63.66 113 PRO A C 1
ATOM 931 O O . PRO A 1 113 ? 1.352 15.777 -12.528 1.00 63.66 113 PRO A O 1
ATOM 934 N N . ALA A 1 114 ? 0.309 17.474 -11.483 1.00 64.31 114 ALA A N 1
ATOM 935 C CA . ALA A 1 114 ? 0.016 18.213 -12.701 1.00 64.31 114 ALA A CA 1
ATOM 936 C C . ALA A 1 114 ? 1.310 18.857 -13.233 1.00 64.31 114 ALA A C 1
ATOM 938 O O . ALA A 1 114 ? 1.959 19.636 -12.540 1.00 64.31 114 ALA A O 1
ATOM 939 N N . GLY A 1 115 ? 1.701 18.537 -14.471 1.00 64.62 115 GLY A N 1
ATOM 940 C CA . GLY A 1 115 ? 2.785 19.251 -15.162 1.00 64.62 115 GLY A CA 1
ATOM 941 C C . GLY A 1 115 ? 4.213 18.730 -14.948 1.00 64.62 115 GLY A C 1
ATOM 942 O O . GLY A 1 115 ? 5.163 19.453 -15.224 1.00 64.62 115 GLY A O 1
ATOM 943 N N . GLY A 1 116 ? 4.403 17.486 -14.495 1.00 56.59 116 GLY A N 1
ATOM 944 C CA . GLY A 1 116 ? 5.717 16.818 -14.532 1.00 56.59 116 GLY A CA 1
ATOM 945 C C . GLY A 1 116 ? 6.711 17.202 -13.428 1.00 56.59 116 GLY A C 1
ATOM 946 O O . GLY A 1 116 ? 7.764 16.573 -13.331 1.00 56.59 116 GLY A O 1
ATOM 947 N N . ALA A 1 117 ? 6.377 18.158 -12.558 1.00 56.19 117 ALA A N 1
ATOM 948 C CA . ALA A 1 117 ? 7.124 18.392 -11.327 1.00 56.19 117 ALA A CA 1
ATOM 949 C C . ALA A 1 117 ? 6.879 17.229 -10.353 1.00 56.19 117 ALA A C 1
ATOM 951 O O . ALA A 1 117 ? 5.735 16.851 -10.117 1.00 56.19 117 ALA A O 1
ATOM 952 N N . GLU A 1 118 ? 7.927 16.633 -9.781 1.00 58.62 118 GLU A N 1
ATOM 953 C CA . GLU A 1 118 ? 7.767 15.618 -8.734 1.00 58.62 118 GLU A CA 1
ATOM 954 C C . GLU A 1 118 ? 7.279 16.284 -7.445 1.00 58.62 118 GLU A C 1
ATOM 956 O O . GLU A 1 118 ? 8.055 16.627 -6.557 1.00 58.62 118 GLU A O 1
ATOM 961 N N . GLN A 1 119 ? 5.969 16.510 -7.358 1.00 60.19 119 GLN A N 1
ATOM 962 C CA . GLN A 1 119 ? 5.328 16.979 -6.143 1.00 60.19 119 GLN A CA 1
ATOM 963 C C . GLN A 1 119 ? 5.315 15.805 -5.172 1.00 60.19 119 GLN A C 1
ATOM 965 O O . GLN A 1 119 ? 4.508 14.881 -5.270 1.00 60.19 119 GLN A O 1
ATOM 970 N N . ARG A 1 120 ? 6.327 15.771 -4.308 1.00 58.91 120 ARG A N 1
ATOM 971 C CA . ARG A 1 120 ? 6.533 14.683 -3.367 1.00 58.91 120 ARG A CA 1
ATOM 972 C C . ARG A 1 120 ? 5.504 14.805 -2.244 1.00 58.91 120 ARG A C 1
ATOM 974 O O . ARG A 1 120 ? 5.793 15.380 -1.208 1.00 58.91 120 ARG A O 1
ATOM 981 N N . SER A 1 121 ? 4.313 14.250 -2.453 1.00 63.66 121 SER A N 1
ATOM 982 C CA . SER A 1 121 ? 3.204 14.292 -1.484 1.00 63.66 121 SER A CA 1
ATOM 983 C C . SER A 1 121 ? 3.478 13.520 -0.188 1.00 63.66 121 SER A C 1
ATOM 985 O O . SER A 1 121 ? 2.681 13.591 0.740 1.00 63.66 121 SER A O 1
ATOM 987 N N . PHE A 1 122 ? 4.575 12.757 -0.128 1.00 66.81 122 PHE A N 1
ATOM 988 C CA . PHE A 1 122 ? 4.933 11.929 1.017 1.00 66.81 122 PHE A CA 1
ATOM 989 C C . PHE A 1 122 ? 6.380 12.168 1.467 1.00 66.81 122 PHE A C 1
ATOM 991 O O . PHE A 1 122 ? 7.279 12.298 0.623 1.00 66.81 122 PHE A O 1
ATOM 998 N N . PRO A 1 123 ? 6.649 12.140 2.785 1.00 69.06 123 PRO A N 1
ATOM 999 C CA . PRO A 1 123 ? 8.004 12.173 3.317 1.00 69.06 123 PRO A CA 1
ATOM 1000 C C . PRO A 1 123 ? 8.900 11.070 2.723 1.00 69.06 123 PRO A C 1
ATOM 1002 O O . PRO A 1 123 ? 8.419 9.996 2.349 1.00 69.06 123 PRO A O 1
ATOM 1005 N N . PRO A 1 124 ? 10.227 11.283 2.642 1.00 73.44 124 PRO A N 1
ATOM 1006 C CA . PRO A 1 124 ? 11.152 10.232 2.234 1.00 73.44 124 PRO A CA 1
ATOM 1007 C C . PRO A 1 124 ? 11.073 9.000 3.138 1.00 73.44 124 PRO A C 1
ATOM 1009 O O . PRO A 1 124 ? 10.851 9.115 4.340 1.00 73.44 124 PRO A O 1
ATOM 1012 N N . ILE A 1 125 ? 11.378 7.825 2.573 1.00 72.69 125 ILE A N 1
ATOM 1013 C CA . ILE A 1 125 ? 11.384 6.538 3.292 1.00 72.69 125 ILE A CA 1
ATOM 1014 C C . ILE A 1 125 ? 12.201 6.614 4.589 1.00 72.69 125 ILE A C 1
ATOM 1016 O O . ILE A 1 125 ? 11.749 6.125 5.616 1.00 72.69 125 ILE A O 1
ATOM 1020 N N . ILE A 1 126 ? 13.356 7.288 4.577 1.00 75.38 126 ILE A N 1
ATOM 1021 C CA . ILE A 1 126 ? 14.202 7.442 5.770 1.00 75.38 126 ILE A CA 1
ATOM 1022 C C . ILE A 1 126 ? 13.482 8.169 6.921 1.00 75.38 126 ILE A C 1
ATOM 1024 O O . ILE A 1 126 ? 13.662 7.807 8.082 1.00 75.38 126 ILE A O 1
ATOM 1028 N N . ALA A 1 127 ? 12.629 9.153 6.611 1.00 77.12 127 ALA A N 1
ATOM 1029 C CA . ALA A 1 127 ? 11.838 9.870 7.608 1.00 77.12 127 ALA A CA 1
ATOM 1030 C C . ALA A 1 127 ? 10.725 8.973 8.170 1.00 77.12 127 ALA A C 1
ATOM 1032 O O . ALA A 1 127 ? 10.519 8.930 9.382 1.00 77.12 127 ALA A O 1
ATOM 1033 N N . LEU A 1 128 ? 10.064 8.189 7.311 1.00 76.56 128 LEU A N 1
ATOM 1034 C CA . LEU A 1 128 ? 9.056 7.210 7.732 1.00 76.56 128 LEU A CA 1
ATOM 1035 C C . LEU A 1 128 ? 9.663 6.097 8.603 1.00 76.56 128 LEU A C 1
ATOM 1037 O O . LEU A 1 128 ? 9.088 5.722 9.624 1.00 76.56 128 LEU A O 1
ATOM 1041 N N . GLU A 1 129 ? 10.847 5.594 8.249 1.00 78.00 129 GLU A N 1
ATOM 1042 C CA . GLU A 1 129 ? 11.584 4.602 9.042 1.00 78.00 129 GLU A CA 1
ATOM 1043 C C . GLU A 1 129 ? 12.000 5.166 10.406 1.00 78.00 129 GLU A C 1
ATOM 1045 O O . GLU A 1 129 ? 11.930 4.470 11.425 1.00 78.00 129 GLU A O 1
ATOM 1050 N N . GLU A 1 130 ? 12.379 6.443 10.462 1.00 81.00 130 GLU A N 1
ATOM 1051 C CA . GLU A 1 130 ? 12.668 7.112 11.722 1.00 81.00 130 GLU A CA 1
ATOM 1052 C C . GLU A 1 130 ? 11.424 7.244 12.613 1.00 81.00 130 GLU A C 1
ATOM 1054 O O . GLU A 1 130 ? 11.502 6.914 13.803 1.00 81.00 130 GLU A O 1
ATOM 1059 N N . ILE A 1 131 ? 10.286 7.678 12.058 1.00 77.56 131 ILE A N 1
ATOM 1060 C CA . ILE A 1 131 ? 9.004 7.753 12.778 1.00 77.56 131 ILE A CA 1
ATOM 1061 C C . ILE A 1 131 ? 8.613 6.363 13.285 1.00 77.56 131 ILE A C 1
ATOM 1063 O O . ILE A 1 131 ? 8.340 6.201 14.477 1.00 77.56 131 ILE A O 1
ATOM 1067 N N . SER A 1 132 ? 8.691 5.338 12.430 1.00 76.06 132 SER A N 1
ATOM 1068 C CA . SER A 1 132 ? 8.424 3.951 12.819 1.00 76.06 132 SER A CA 1
ATOM 1069 C C . SER A 1 132 ? 9.301 3.526 13.990 1.00 76.06 132 SER A C 1
ATOM 1071 O O . SER A 1 132 ? 8.801 2.966 14.963 1.00 76.06 132 SER A O 1
ATOM 1073 N N . ARG A 1 133 ? 10.605 3.814 13.941 1.00 80.75 133 ARG A N 1
ATOM 1074 C CA . ARG A 1 133 ? 11.520 3.479 15.032 1.00 80.75 133 ARG A CA 1
ATOM 1075 C C . ARG A 1 133 ? 11.135 4.188 16.323 1.00 80.75 133 ARG A C 1
ATOM 1077 O O . ARG A 1 133 ? 11.249 3.565 17.370 1.00 80.75 133 ARG A O 1
ATOM 1084 N N . ARG A 1 134 ? 10.718 5.460 16.278 1.00 78.88 134 ARG A N 1
ATOM 1085 C CA . ARG A 1 134 ? 10.304 6.243 17.461 1.00 78.88 134 ARG A CA 1
ATOM 1086 C C . ARG A 1 134 ? 9.041 5.666 18.097 1.00 78.88 134 ARG A C 1
ATOM 1088 O O . ARG A 1 134 ? 9.055 5.399 19.296 1.00 78.88 134 ARG A O 1
ATOM 1095 N N . VAL A 1 135 ? 8.013 5.410 17.290 1.00 77.50 135 VAL A N 1
ATOM 1096 C CA . VAL A 1 135 ? 6.739 4.822 17.728 1.00 77.50 135 VAL A CA 1
ATOM 1097 C C . VAL A 1 135 ? 6.946 3.420 18.306 1.00 77.50 135 VAL A C 1
ATOM 1099 O O . VAL A 1 135 ? 6.420 3.099 19.366 1.00 77.50 135 VAL A O 1
ATOM 1102 N N . SER A 1 136 ? 7.771 2.586 17.669 1.00 79.19 136 SER A N 1
ATOM 1103 C CA . SER A 1 136 ? 8.006 1.210 18.120 1.00 79.19 136 SER A CA 1
ATOM 1104 C C . SER A 1 136 ? 8.874 1.089 19.382 1.00 79.19 136 SER A C 1
ATOM 1106 O O . SER A 1 136 ? 9.032 -0.020 19.890 1.00 79.19 136 SER A O 1
ATOM 1108 N N . ARG A 1 137 ? 9.442 2.182 19.926 1.00 80.00 137 ARG A N 1
ATOM 1109 C CA . ARG A 1 137 ? 10.275 2.125 21.151 1.00 80.00 137 ARG A CA 1
ATOM 1110 C C . ARG A 1 137 ? 9.501 1.681 22.383 1.00 80.00 137 ARG A C 1
ATOM 1112 O O . ARG A 1 137 ? 10.109 1.146 23.311 1.00 80.00 137 ARG A O 1
ATOM 1119 N N . ARG A 1 138 ? 8.200 1.960 22.440 1.00 75.81 138 ARG A N 1
ATOM 1120 C CA . ARG A 1 138 ? 7.363 1.645 23.597 1.00 75.81 138 ARG A CA 1
ATOM 1121 C C . ARG A 1 138 ? 6.078 0.959 23.156 1.00 75.81 138 ARG A C 1
ATOM 1123 O O . ARG A 1 138 ? 5.508 1.350 22.143 1.00 75.81 138 ARG A O 1
ATOM 1130 N N . PRO A 1 139 ? 5.619 -0.058 23.903 1.00 78.06 139 PRO A N 1
ATOM 1131 C CA . PRO A 1 139 ? 4.318 -0.642 23.647 1.00 78.06 139 PRO A CA 1
ATOM 1132 C C . PRO A 1 139 ? 3.187 0.367 23.853 1.00 78.06 139 PRO A C 1
ATOM 1134 O O . PRO A 1 139 ? 3.248 1.148 24.801 1.00 78.06 139 PRO A O 1
ATOM 1137 N N . LEU A 1 140 ? 2.136 0.284 23.036 1.00 81.50 140 LEU A N 1
ATOM 1138 C CA . LEU A 1 140 ? 0.899 1.045 23.228 1.00 81.50 140 LEU A CA 1
ATOM 1139 C C . LEU A 1 140 ? 0.169 0.512 24.465 1.00 81.50 140 LEU A C 1
ATOM 1141 O O . LEU A 1 140 ? -0.569 -0.471 24.396 1.00 81.50 140 LEU A O 1
ATOM 1145 N N . SER A 1 141 ? 0.452 1.104 25.624 1.00 78.44 141 SER A N 1
ATOM 1146 C CA . SER A 1 141 ? 0.016 0.594 26.928 1.00 78.44 141 SER A CA 1
ATOM 1147 C C . SER A 1 141 ? -0.939 1.518 27.670 1.00 78.44 141 SER A C 1
ATOM 1149 O O . SER A 1 141 ? -1.552 1.109 28.655 1.00 78.44 141 SER A O 1
ATOM 1151 N N . SER A 1 142 ? -1.061 2.750 27.194 1.00 80.69 142 SER A N 1
ATOM 1152 C CA . SER A 1 142 ? -1.877 3.802 27.773 1.00 80.69 142 SER A CA 1
ATOM 1153 C C . SER A 1 142 ? -2.442 4.695 26.673 1.00 80.69 142 SER A C 1
ATOM 1155 O O . SER A 1 142 ? -1.920 4.731 25.559 1.00 80.69 142 SER A O 1
ATOM 1157 N N . GLU A 1 143 ? -3.480 5.456 27.005 1.00 82.69 143 GLU A N 1
ATOM 1158 C CA . GLU A 1 143 ? -4.045 6.488 26.128 1.00 82.69 143 GLU A CA 1
ATOM 1159 C C . GLU A 1 143 ? -2.987 7.512 25.698 1.00 82.69 143 GLU A C 1
ATOM 1161 O O . GLU A 1 143 ? -2.945 7.919 24.546 1.00 82.69 143 GLU A O 1
ATOM 1166 N N . ARG A 1 144 ? -2.037 7.825 26.584 1.00 82.25 144 ARG A N 1
ATOM 1167 C CA . ARG A 1 144 ? -0.925 8.730 26.278 1.00 82.25 144 ARG A CA 1
ATOM 1168 C C . ARG A 1 144 ? 0.049 8.163 25.239 1.00 82.25 144 ARG A C 1
ATOM 1170 O O . ARG A 1 144 ? 0.648 8.919 24.474 1.00 82.25 144 ARG A O 1
ATOM 1177 N N . ASP A 1 145 ? 0.222 6.840 25.206 1.00 81.69 145 ASP A N 1
ATOM 1178 C CA . ASP A 1 145 ? 1.028 6.184 24.169 1.00 81.69 145 ASP A CA 1
ATOM 1179 C C . ASP A 1 145 ? 0.311 6.238 22.808 1.00 81.69 145 ASP A C 1
ATOM 1181 O O . ASP A 1 145 ? 0.967 6.413 21.782 1.00 81.69 145 ASP A O 1
ATOM 1185 N N . LEU A 1 146 ? -1.025 6.132 22.807 1.00 83.31 146 LEU A N 1
ATOM 1186 C CA . LEU A 1 146 ? -1.858 6.269 21.610 1.00 83.31 146 LEU A CA 1
ATOM 1187 C C . LEU A 1 146 ? -1.840 7.706 21.074 1.00 83.31 146 LEU A C 1
ATOM 1189 O O . LEU A 1 146 ? -1.547 7.904 19.901 1.00 83.31 146 LEU A O 1
ATOM 1193 N N . GLU A 1 147 ? -2.039 8.696 21.943 1.00 84.44 147 GLU A N 1
ATOM 1194 C CA . GLU A 1 147 ? -1.953 10.123 21.604 1.00 84.44 147 GLU A CA 1
ATOM 1195 C C . GLU A 1 147 ? -0.587 10.461 20.979 1.00 84.44 147 GLU A C 1
ATOM 1197 O O . GLU A 1 147 ? -0.486 11.138 19.958 1.00 84.44 147 GLU A O 1
ATOM 1202 N N . THR A 1 148 ? 0.498 9.928 21.553 1.00 82.38 148 THR A N 1
ATOM 1203 C CA . THR A 1 148 ? 1.853 10.129 21.015 1.00 82.38 148 THR A CA 1
ATOM 1204 C C . THR A 1 148 ? 2.020 9.499 19.627 1.00 82.38 148 THR A C 1
ATOM 1206 O O . THR A 1 148 ? 2.722 10.059 18.783 1.00 82.38 148 THR A O 1
ATOM 1209 N N . TYR A 1 149 ? 1.403 8.340 19.380 1.00 80.81 149 TYR A N 1
ATOM 1210 C CA . TYR A 1 149 ? 1.399 7.712 18.059 1.00 80.81 149 TYR A CA 1
ATOM 1211 C C . TYR A 1 149 ? 0.630 8.547 17.034 1.00 80.81 149 TYR A C 1
ATOM 1213 O O . TYR A 1 149 ? 1.165 8.804 15.957 1.00 80.81 149 TYR A O 1
ATOM 1221 N N . GLU A 1 150 ? -0.580 8.991 17.374 1.00 81.62 150 GLU A N 1
ATOM 1222 C CA . GLU A 1 150 ? -1.425 9.812 16.501 1.00 81.62 150 GLU A CA 1
ATOM 1223 C C . GLU A 1 150 ? -0.701 11.095 16.095 1.00 81.62 150 GLU A C 1
ATOM 1225 O O . GLU A 1 150 ? -0.566 11.377 14.905 1.00 81.62 150 GLU A O 1
ATOM 1230 N N . ARG A 1 151 ? -0.091 11.800 17.049 1.00 81.62 151 ARG A N 1
ATOM 1231 C CA . ARG A 1 151 ? 0.640 13.029 16.735 1.00 81.62 151 ARG A CA 1
ATOM 1232 C C . ARG A 1 151 ? 1.805 12.791 15.768 1.00 81.62 151 ARG A C 1
ATOM 1234 O O . ARG A 1 151 ? 1.924 13.467 14.752 1.00 81.62 151 ARG A O 1
ATOM 1241 N N . LEU A 1 152 ? 2.634 11.778 16.040 1.00 76.38 152 LEU A N 1
ATOM 1242 C CA . LEU A 1 152 ? 3.854 11.508 15.265 1.00 76.38 152 LEU A CA 1
ATOM 1243 C C . LEU A 1 152 ? 3.604 10.864 13.896 1.00 76.38 152 LEU A C 1
ATOM 1245 O O . LEU A 1 152 ? 4.387 11.081 12.973 1.00 76.38 152 LEU A O 1
ATOM 1249 N N . ALA A 1 153 ? 2.592 10.004 13.784 1.00 70.12 153 ALA A N 1
ATOM 1250 C CA . ALA A 1 153 ? 2.344 9.203 12.587 1.00 70.12 153 ALA A CA 1
ATOM 1251 C C . ALA A 1 153 ? 1.140 9.686 11.768 1.00 70.12 153 ALA A C 1
ATOM 1253 O O . ALA A 1 153 ? 1.047 9.315 10.601 1.00 70.12 153 ALA A O 1
ATOM 1254 N N . VAL A 1 154 ? 0.236 10.484 12.353 1.00 69.38 154 VAL A N 1
ATOM 1255 C CA . VAL A 1 154 ? -1.030 10.913 11.728 1.00 69.38 154 VAL A CA 1
ATOM 1256 C C . VAL A 1 154 ? -1.139 12.436 11.593 1.00 69.38 154 V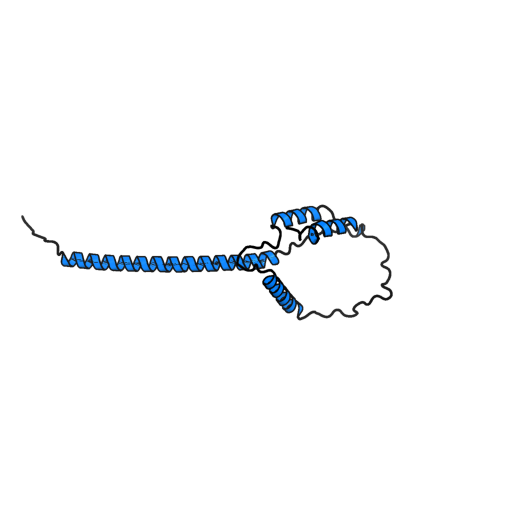AL A C 1
ATOM 1258 O O . VAL A 1 154 ? -1.620 12.915 10.575 1.00 69.38 154 VAL A O 1
ATOM 1261 N N . GLU A 1 155 ? -0.644 13.227 12.538 1.00 74.31 155 GLU A N 1
ATOM 1262 C CA . GLU A 1 155 ? -0.798 14.691 12.456 1.00 74.31 155 GLU A CA 1
ATOM 1263 C C . GLU A 1 155 ? 0.424 15.375 11.829 1.00 74.31 155 GLU A C 1
ATOM 1265 O O . GLU A 1 155 ? 0.297 16.145 10.877 1.00 74.31 155 GLU A O 1
ATOM 1270 N N . ASP A 1 156 ? 1.628 15.030 12.291 1.00 68.25 156 ASP A N 1
ATOM 1271 C CA . ASP A 1 156 ? 2.869 15.716 11.901 1.00 68.25 156 ASP A CA 1
ATOM 1272 C C . ASP A 1 156 ? 3.345 15.389 10.467 1.00 68.25 156 ASP A C 1
ATOM 1274 O O . ASP A 1 156 ? 4.278 16.013 9.961 1.00 68.25 156 ASP A O 1
ATOM 1278 N N . HIS A 1 157 ? 2.724 14.425 9.775 1.00 59.78 157 HIS A N 1
ATOM 1279 C CA . HIS A 1 157 ? 3.155 13.978 8.441 1.00 59.78 157 HIS A CA 1
ATOM 1280 C C . HIS A 1 157 ? 2.513 14.743 7.266 1.00 59.78 157 HIS A C 1
ATOM 1282 O O . HIS A 1 157 ? 2.853 14.462 6.117 1.00 59.78 157 HIS A O 1
ATOM 1288 N N . LEU A 1 158 ? 1.615 15.701 7.543 1.00 53.03 158 LEU A N 1
ATOM 1289 C CA . LEU A 1 158 ? 0.869 16.474 6.534 1.00 53.03 158 LEU A CA 1
ATOM 1290 C C . LEU A 1 158 ? 1.403 17.903 6.294 1.00 53.03 158 LEU A C 1
ATOM 1292 O O . LEU A 1 158 ? 0.824 18.635 5.497 1.00 53.03 158 LEU A O 1
ATOM 1296 N N . TRP A 1 159 ? 2.493 18.308 6.956 1.00 39.12 159 TRP A N 1
ATOM 1297 C CA . TRP A 1 159 ? 3.015 19.687 6.924 1.00 39.12 159 TRP A CA 1
ATOM 1298 C C . TRP A 1 159 ? 4.421 19.819 6.308 1.00 39.12 159 TRP A C 1
ATOM 1300 O O . TRP A 1 159 ? 5.281 20.499 6.871 1.00 39.12 159 TRP A O 1
ATOM 1310 N N . ILE A 1 160 ? 4.675 19.182 5.158 1.00 40.19 160 ILE A N 1
ATOM 1311 C CA . ILE A 1 160 ? 5.886 19.419 4.342 1.00 40.19 160 ILE A CA 1
ATOM 1312 C C . ILE A 1 160 ? 5.499 19.625 2.881 1.00 40.19 160 ILE A C 1
ATOM 1314 O O . ILE A 1 160 ? 4.755 18.770 2.355 1.00 40.19 160 ILE A O 1
#

Secondary structure (DSSP, 8-state):
--------HHHHHHHHHHHHHHHHHHHHHHHHHHHHHHHHHHHHHHHHHHHHHHHHHS-------PPPPGGGS--------TT----S-PPP-TTHHHHHHHHHHHHHHHSSPTTS-----S--HHHHHHHHHHHTTS---SHHHHHHHHIIIIIGGG--

Foldseek 3Di:
DDDPPDDPVVVVVVVVVVVVVVVVVVVVVVVVVVVVVVVVVVVVVVVVVVVCLVVVVVPPPVLPQAADDPVLDPPDDPPDPPPDDDDPDDDDPPCVVVVVVVVVVVVCVVPPDDPPPCPPQWDDPVLVVVLSVVLNPDHPRDPVNVVVNCCSPPPPGRPD

Organism: Paracoccidioides brasiliensis (NCBI:txid121759)

Radius of gyration: 34.35 Å; chains: 1; bounding box: 92×31×100 Å

Sequence (160 aa):
MANSNSPDYRALSLQAEEEWKHAEEQRRHAEEEHRRAEEGRRHAEEGRRHQRRGADVQRTVTYKLPFPKPSRSTKGAIQPPKGKYFPTKLLPWVDLPAKQHDIYTSVCNYLAPAGGAEQRSFPPIIALEEISRRVSRRPLSSERDLETYERLAVEDHLWI

pLDDT: mean 73.14, std 14.03, range [37.44, 93.0]